Protein AF-A0A350YWS5-F1 (afdb_monomer)

Foldseek 3Di:
DKDWDDDPFKIKIKDKDWDWDPDDPPDDPPDWIKTKIKMWIKIKGWPDDDPFWTWMKIKGKIKMWIDTPPPDPHIDIWMWIWIKIWIGGHFKIKIKIWTAGAAYDHPDDDPLSNARIKIKIKIKGFPDDDPFKTWMKIKIWIQGPVPDIDIDIDIDIGGHDDDD

Radius of gyration: 19.29 Å; Cα contacts (8 Å, |Δi|>4): 410; chains: 1; bounding box: 41×32×52 Å

pLDDT: mean 95.39, std 4.26, range [68.19, 98.81]

Sequence (164 aa):
TSGKTQWNQFFVQNHLLLNHLAHSANRTPEEHVNDNLGYSVMVGYQIAEKENLNINFMAGVLGSVYRERSVTDGFIYAESLLAEASLRYKNFGLRNVLHSGEGHTFLSGDPFYRLNNYNRTDILWYFIRHRNVSGRFNLSFHLIDGKDLDQSQQISIIYKIPSD

Nearest PDB structures (foldseek):
  3aeh-assembly2_B  TM=3.765E-01  e=2.625E+00  Escherichia coli
  3slt-assembly1_A  TM=3.423E-01  e=3.192E+00  Escherichia coli O157:H7
  1bxw-assembly1_A  TM=3.254E-01  e=5.742E+00  Escherichia coli BL21(DE3)

Secondary structure (DSSP, 8-state):
-EEEEEETTEEEEEEEEEEEE---SS--TT---EEEEEEEEEEEEEEEEETTEEEEEEEEEEEEEEEETTTSSS-EEEEEEEEEEEEEETTEEEEEEEEEESPP--SSS-GGGGSSEEEEEEEEEEEEE-SSEEEEEEEEEEEETTTEEEEEEEEEEEE-PPP-

Mean predicted aligned error: 4.3 Å

Solvent-accessible surface area (backbone atoms only — not comparable to full-atom values): 8599 Å² total; per-residue (Å²): 93,72,52,76,51,75,59,92,45,40,32,43,39,36,40,43,46,77,47,76,46,70,78,60,95,86,56,55,98,86,63,57,37,37,43,34,35,35,38,34,48,31,45,32,41,49,82,38,85,48,100,52,36,34,32,37,39,33,39,35,45,34,38,22,41,28,32,38,55,94,74,44,95,55,73,49,73,26,54,24,44,33,36,39,39,40,40,35,51,71,49,38,34,42,36,38,42,38,39,46,47,46,40,34,67,65,94,72,79,70,74,63,51,48,40,41,28,32,39,38,41,33,46,33,39,47,82,35,88,50,100,44,39,40,25,36,41,36,43,36,37,38,33,40,67,87,76,47,79,48,76,49,78,48,81,47,78,47,74,53,80,83,79,132

Structure (mmCIF, N/CA/C/O backbone):
data_AF-A0A350YWS5-F1
#
_entry.id   AF-A0A350YWS5-F1
#
loop_
_atom_site.group_PDB
_atom_site.id
_atom_site.type_symbol
_atom_site.label_atom_id
_atom_site.label_alt_id
_atom_site.label_comp_id
_atom_site.label_asym_id
_atom_site.label_entity_id
_atom_site.label_seq_id
_atom_site.pdbx_PDB_ins_code
_atom_site.Cartn_x
_atom_site.Cartn_y
_atom_site.Cartn_z
_atom_site.occupancy
_atom_site.B_iso_or_equiv
_atom_site.auth_seq_id
_atom_site.auth_comp_id
_atom_site.auth_asym_id
_atom_site.auth_atom_id
_atom_site.pdbx_PDB_model_num
ATOM 1 N N . THR A 1 1 ? 10.748 -5.347 2.332 1.00 92.38 1 THR A N 1
ATOM 2 C CA . THR A 1 1 ? 11.005 -5.052 3.756 1.00 92.38 1 THR A CA 1
ATOM 3 C C . THR A 1 1 ? 10.238 -3.812 4.168 1.00 92.38 1 THR A C 1
ATOM 5 O O . THR A 1 1 ? 9.906 -3.004 3.307 1.00 92.38 1 THR A O 1
ATOM 8 N N . SER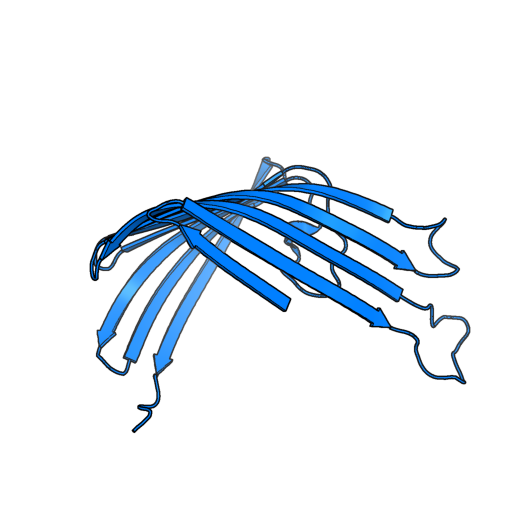 A 1 2 ? 9.929 -3.665 5.449 1.00 95.94 2 SER A N 1
ATOM 9 C CA . SER A 1 2 ? 9.198 -2.517 5.989 1.00 95.94 2 SER A CA 1
ATOM 10 C C . SER A 1 2 ? 9.732 -2.153 7.368 1.00 95.94 2 SER A C 1
ATOM 12 O O . SER A 1 2 ? 10.210 -3.026 8.094 1.00 95.94 2 SER A O 1
ATOM 14 N N . GLY A 1 3 ? 9.615 -0.884 7.739 1.00 97.75 3 GLY A N 1
ATOM 15 C CA . GLY A 1 3 ? 10.009 -0.375 9.048 1.00 97.75 3 GLY A CA 1
ATOM 16 C C . GLY A 1 3 ? 9.013 0.658 9.559 1.00 97.75 3 GLY A C 1
ATOM 17 O O . GLY A 1 3 ? 8.388 1.366 8.771 1.00 97.75 3 GLY A O 1
ATOM 18 N N . LYS A 1 4 ? 8.865 0.740 10.883 1.00 97.75 4 LYS A N 1
ATOM 19 C CA . LYS A 1 4 ? 8.122 1.802 11.567 1.00 97.75 4 LYS A CA 1
ATOM 20 C C . LYS A 1 4 ? 8.914 2.250 12.789 1.00 97.75 4 LYS A C 1
ATOM 22 O O . LYS A 1 4 ? 9.324 1.419 13.595 1.00 97.75 4 LYS A O 1
ATOM 27 N N . THR A 1 5 ? 9.084 3.556 12.939 1.00 98.00 5 THR A N 1
ATOM 28 C CA . THR A 1 5 ? 9.603 4.189 14.157 1.00 98.00 5 THR A CA 1
ATOM 29 C C . THR A 1 5 ? 8.584 5.202 14.660 1.00 98.00 5 THR A C 1
ATOM 31 O O . THR A 1 5 ? 7.904 5.844 13.860 1.00 98.00 5 THR A O 1
ATOM 34 N N . GLN A 1 6 ? 8.427 5.317 15.977 1.00 97.50 6 GLN A N 1
ATOM 35 C CA . GLN A 1 6 ? 7.390 6.137 16.597 1.00 97.50 6 GLN A CA 1
ATOM 36 C C . GLN A 1 6 ? 7.970 6.964 17.745 1.00 97.50 6 GLN A C 1
ATOM 38 O O . GLN A 1 6 ? 8.682 6.444 18.601 1.00 97.50 6 GLN A O 1
ATOM 43 N N . TRP A 1 7 ? 7.613 8.246 17.773 1.00 97.38 7 TRP A N 1
ATOM 44 C CA . TRP A 1 7 ? 7.975 9.208 18.807 1.00 97.38 7 TRP A CA 1
ATOM 45 C C 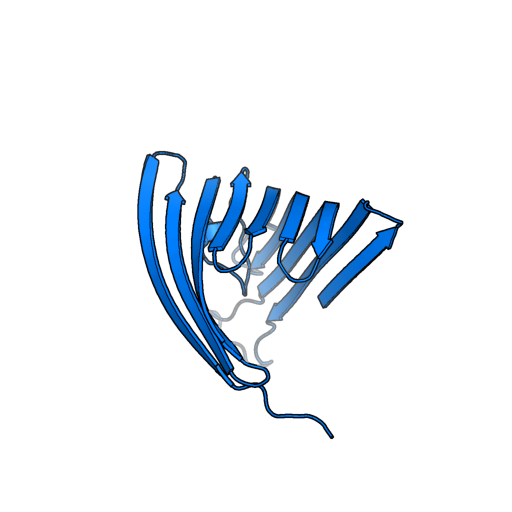. TRP A 1 7 ? 6.703 9.891 19.310 1.00 97.38 7 TRP A C 1
ATOM 47 O O . TRP A 1 7 ? 6.092 10.706 18.614 1.00 97.38 7 TRP A O 1
ATOM 57 N N . ASN A 1 8 ? 6.293 9.550 20.534 1.00 96.06 8 ASN A N 1
ATOM 58 C CA . ASN A 1 8 ? 4.997 9.945 21.085 1.00 96.06 8 ASN A CA 1
ATOM 59 C C . ASN A 1 8 ? 3.846 9.540 20.133 1.00 96.06 8 ASN A C 1
ATOM 61 O O . ASN A 1 8 ? 3.635 8.350 19.897 1.00 96.06 8 ASN A O 1
ATOM 65 N N . GLN A 1 9 ? 3.125 10.517 19.577 1.00 97.50 9 GLN A N 1
ATOM 66 C CA . GLN A 1 9 ? 2.013 10.302 18.651 1.00 97.50 9 GLN A CA 1
ATOM 67 C C . GLN A 1 9 ? 2.453 10.339 17.184 1.00 97.50 9 GLN A C 1
ATOM 69 O O . GLN A 1 9 ? 1.696 9.909 16.327 1.00 97.50 9 GLN A O 1
ATOM 74 N N . PHE A 1 10 ? 3.660 10.808 16.866 1.00 98.38 10 PHE A N 1
ATOM 75 C CA . PHE A 1 10 ? 4.156 10.830 15.491 1.00 98.38 10 PHE A CA 1
ATOM 76 C C . PHE A 1 10 ? 4.880 9.534 15.158 1.00 98.38 10 PHE A C 1
ATOM 78 O O . PHE A 1 10 ? 5.579 8.970 15.999 1.00 98.38 10 PHE A O 1
ATOM 85 N N . PHE A 1 11 ? 4.767 9.075 13.920 1.00 98.19 11 PHE A N 1
ATOM 86 C CA . PHE A 1 11 ? 5.539 7.940 13.435 1.00 98.19 11 PHE A CA 1
ATOM 87 C C . PHE A 1 11 ? 5.969 8.136 11.988 1.00 98.19 11 PHE A C 1
ATOM 89 O O . PHE A 1 11 ? 5.335 8.862 11.226 1.00 98.19 11 PHE A O 1
ATOM 96 N N . VAL A 1 12 ? 7.052 7.466 11.614 1.00 98.44 12 VAL A N 1
ATOM 97 C CA . VAL A 1 12 ? 7.498 7.333 10.227 1.00 98.44 12 VAL A CA 1
ATOM 98 C C . VAL A 1 12 ? 7.470 5.859 9.877 1.00 98.44 12 VAL A C 1
ATOM 100 O O . VAL A 1 12 ? 7.911 5.018 10.665 1.00 98.44 12 VAL A O 1
ATOM 103 N N . GLN A 1 13 ? 6.931 5.552 8.705 1.00 98.25 13 GLN A N 1
ATOM 104 C CA . GLN A 1 13 ? 6.806 4.200 8.189 1.00 98.25 13 GLN A CA 1
ATOM 105 C C . GLN A 1 13 ? 7.344 4.144 6.766 1.00 98.25 13 GLN A C 1
ATOM 107 O O . GLN A 1 13 ? 7.081 5.038 5.964 1.00 98.25 13 GLN A O 1
ATOM 112 N N . ASN A 1 14 ? 8.071 3.079 6.444 1.00 97.88 14 ASN A N 1
ATOM 113 C CA . ASN A 1 14 ? 8.567 2.850 5.098 1.00 97.88 14 ASN A CA 1
ATOM 114 C C . ASN A 1 14 ? 8.271 1.431 4.617 1.00 97.88 14 ASN A C 1
ATOM 116 O O . ASN A 1 14 ? 8.246 0.482 5.406 1.00 97.88 14 ASN A O 1
ATOM 120 N N . HIS A 1 15 ? 8.105 1.299 3.306 1.00 95.94 15 HIS A N 1
ATOM 121 C CA . HIS A 1 15 ? 8.056 0.024 2.599 1.00 95.94 15 HIS A CA 1
ATOM 122 C C . HIS A 1 15 ? 9.094 0.057 1.489 1.00 95.94 15 HIS A C 1
ATOM 124 O O . HIS A 1 15 ? 9.321 1.092 0.874 1.00 95.94 15 HIS A O 1
ATOM 130 N N . LEU A 1 16 ? 9.740 -1.075 1.252 1.00 95.94 16 LEU A N 1
ATOM 131 C CA . LEU A 1 16 ? 10.695 -1.251 0.172 1.00 95.94 16 LEU A CA 1
ATOM 132 C C . LEU A 1 16 ? 10.485 -2.633 -0.437 1.00 95.94 16 LEU A C 1
ATOM 134 O O . LEU A 1 16 ? 10.572 -3.651 0.259 1.00 95.94 16 LEU A O 1
ATOM 138 N N . LEU A 1 17 ? 10.233 -2.668 -1.732 1.00 93.62 17 LEU A N 1
ATOM 139 C CA . LEU A 1 17 ? 10.174 -3.856 -2.560 1.00 93.62 17 LEU A CA 1
ATOM 140 C C . LEU A 1 17 ? 11.329 -3.782 -3.550 1.00 93.62 17 LEU A C 1
ATOM 142 O O . LEU A 1 17 ? 11.488 -2.782 -4.233 1.00 93.62 17 LEU A O 1
ATOM 146 N N . LEU A 1 18 ? 12.135 -4.833 -3.624 1.00 94.88 18 LEU A N 1
ATOM 147 C CA . LEU A 1 18 ? 13.182 -4.954 -4.627 1.00 94.88 18 LEU A CA 1
ATOM 148 C C . LEU A 1 18 ? 13.112 -6.361 -5.199 1.00 94.88 18 LEU A C 1
ATOM 150 O O . LEU A 1 18 ? 13.169 -7.335 -4.449 1.00 94.88 18 LEU A O 1
ATOM 154 N N . ASN A 1 19 ? 12.997 -6.454 -6.515 1.00 94.12 19 ASN A N 1
ATOM 155 C CA . ASN A 1 19 ? 13.050 -7.708 -7.236 1.00 94.12 19 ASN A CA 1
ATOM 156 C C . ASN A 1 19 ? 13.961 -7.589 -8.457 1.00 94.12 19 ASN A C 1
ATOM 158 O O . ASN A 1 19 ? 13.902 -6.615 -9.206 1.00 94.12 19 ASN A O 1
ATOM 162 N N . HIS A 1 20 ? 14.750 -8.635 -8.679 1.00 94.75 20 HIS A N 1
ATOM 163 C CA . HIS A 1 20 ? 15.552 -8.815 -9.876 1.00 94.75 20 HIS A CA 1
ATOM 164 C C . HIS A 1 20 ? 15.295 -10.216 -10.433 1.00 94.75 20 HIS A C 1
ATOM 166 O O . HIS A 1 20 ? 15.706 -11.210 -9.834 1.00 94.75 20 HIS A O 1
ATOM 172 N N . LEU A 1 21 ? 14.590 -10.300 -11.560 1.00 93.81 21 LEU A N 1
ATOM 173 C CA . LEU A 1 21 ? 14.322 -11.559 -12.252 1.00 93.81 21 LEU A CA 1
ATOM 174 C C . LEU A 1 21 ? 15.289 -11.687 -13.432 1.00 93.81 21 LEU A C 1
ATOM 176 O O . LEU A 1 21 ? 15.115 -11.029 -14.454 1.00 93.81 21 LEU A O 1
ATOM 180 N N . ALA A 1 22 ? 16.323 -12.516 -13.266 1.00 91.81 22 ALA A N 1
ATOM 181 C CA . ALA A 1 22 ? 17.412 -12.675 -14.236 1.00 91.81 22 ALA A CA 1
ATOM 182 C C . ALA A 1 22 ? 17.225 -13.829 -15.238 1.00 91.81 22 ALA A C 1
ATOM 184 O O . ALA A 1 22 ? 17.994 -13.916 -16.192 1.00 91.81 22 ALA A O 1
ATOM 185 N N . HIS A 1 23 ? 16.228 -14.696 -15.025 1.00 91.31 23 HIS A N 1
ATOM 186 C CA . HIS A 1 23 ? 16.066 -15.978 -15.727 1.00 91.31 23 HIS A CA 1
ATOM 187 C C . HIS A 1 23 ? 17.295 -16.903 -15.599 1.00 91.31 23 HIS A C 1
ATOM 189 O O . HIS A 1 23 ? 18.211 -16.655 -14.810 1.00 91.31 23 HIS A O 1
ATOM 195 N N . SER A 1 24 ? 17.270 -18.042 -16.298 1.00 89.00 24 SER A N 1
ATOM 196 C CA . SER A 1 24 ? 18.396 -18.982 -16.333 1.00 89.00 24 SER A CA 1
ATOM 197 C C . SER A 1 24 ? 19.495 -18.512 -17.298 1.00 89.00 24 SER A C 1
ATOM 199 O O . SER A 1 24 ? 19.270 -17.648 -18.143 1.00 89.00 24 SER A O 1
ATOM 201 N N . ALA A 1 25 ? 20.688 -19.112 -17.214 1.00 84.81 25 ALA A N 1
ATOM 202 C CA . ALA A 1 25 ? 21.774 -18.818 -18.154 1.00 84.81 25 ALA A CA 1
ATOM 203 C C . ALA A 1 25 ? 21.408 -19.163 -19.613 1.00 84.81 25 ALA A C 1
ATOM 205 O O . ALA A 1 25 ? 21.807 -18.450 -20.532 1.00 84.81 25 ALA A O 1
ATOM 206 N N . ASN A 1 26 ? 20.609 -20.217 -19.820 1.00 87.62 26 ASN A N 1
ATOM 207 C CA . ASN A 1 26 ? 20.112 -20.646 -21.129 1.00 87.62 26 ASN A CA 1
ATOM 208 C C . ASN A 1 26 ? 18.772 -19.962 -21.443 1.00 87.62 26 ASN A C 1
ATOM 210 O O . ASN A 1 26 ? 17.758 -20.633 -21.623 1.00 87.62 26 ASN A O 1
ATOM 214 N N . ARG A 1 27 ? 18.758 -18.627 -21.442 1.00 83.06 27 ARG A N 1
ATOM 215 C CA . ARG A 1 27 ? 17.550 -17.834 -21.707 1.00 83.06 27 ARG A CA 1
ATOM 216 C C . ARG A 1 27 ? 17.104 -17.926 -23.164 1.00 83.06 27 ARG A C 1
ATOM 218 O O . ARG A 1 27 ? 17.931 -17.899 -24.081 1.00 83.06 27 ARG A O 1
ATOM 225 N N . THR A 1 28 ? 15.797 -17.993 -23.361 1.00 87.81 28 THR A N 1
ATOM 226 C CA . THR A 1 28 ? 15.178 -17.803 -24.678 1.00 87.81 28 THR A CA 1
ATOM 227 C C . THR A 1 28 ? 15.230 -16.322 -25.086 1.00 87.81 28 THR A C 1
ATOM 229 O O . THR A 1 28 ? 15.385 -15.457 -24.218 1.00 87.81 28 THR A O 1
ATOM 232 N N . PRO A 1 29 ? 15.153 -15.989 -26.387 1.00 85.69 29 PRO A N 1
ATOM 233 C CA . PRO A 1 29 ? 15.127 -14.596 -26.846 1.00 85.69 29 PRO A CA 1
ATOM 234 C C . PRO A 1 29 ? 14.005 -13.743 -26.233 1.00 85.69 29 PRO A C 1
ATOM 236 O O . PRO A 1 29 ? 14.159 -12.527 -26.149 1.00 85.69 29 PRO A O 1
ATOM 239 N N . GLU A 1 30 ? 12.914 -14.372 -25.793 1.00 88.56 30 GLU A N 1
ATOM 240 C CA . GLU A 1 30 ? 11.745 -13.744 -25.169 1.00 88.56 30 GLU A CA 1
ATOM 241 C C . GLU A 1 30 ? 11.902 -13.535 -23.648 1.00 88.56 30 GLU A C 1
ATOM 243 O O . GLU A 1 30 ? 11.072 -12.882 -23.015 1.00 88.56 30 GLU A O 1
ATOM 248 N N . GLU A 1 31 ? 12.951 -14.088 -23.032 1.00 92.50 31 GLU A N 1
ATOM 249 C CA . GLU A 1 31 ? 13.214 -13.952 -21.598 1.00 92.50 31 GLU A CA 1
ATOM 250 C C . GLU A 1 31 ? 14.100 -12.740 -21.302 1.00 92.50 31 GLU A C 1
ATOM 252 O O . GLU A 1 31 ? 15.339 -12.778 -21.357 1.00 92.50 31 GLU A O 1
ATOM 257 N N . HIS A 1 32 ? 13.439 -11.650 -20.928 1.00 93.06 32 HIS A N 1
ATOM 258 C CA . HIS A 1 32 ? 14.084 -10.398 -20.569 1.00 93.06 32 HIS A CA 1
ATOM 259 C C . HIS A 1 32 ? 14.318 -10.277 -19.063 1.00 93.06 32 HIS A C 1
ATOM 261 O O . HIS A 1 32 ? 13.517 -10.682 -18.220 1.00 93.06 32 HIS A O 1
ATOM 267 N N . VAL A 1 33 ? 15.444 -9.662 -18.704 1.00 94.75 33 VAL A N 1
ATOM 268 C CA . VAL A 1 33 ? 15.761 -9.385 -17.301 1.00 94.75 33 VAL A CA 1
ATOM 269 C C . VAL A 1 33 ? 14.869 -8.255 -16.800 1.00 94.75 33 VAL A C 1
ATOM 271 O O . VAL A 1 33 ? 14.869 -7.169 -17.382 1.00 94.75 33 VAL A O 1
ATOM 274 N N . ASN A 1 34 ? 14.174 -8.492 -15.689 1.00 95.06 34 ASN A N 1
ATOM 275 C CA . ASN A 1 34 ? 13.273 -7.524 -15.072 1.00 95.06 34 ASN A CA 1
ATOM 276 C C . ASN A 1 34 ? 13.873 -6.981 -13.767 1.00 95.06 34 ASN A C 1
ATOM 278 O O . ASN A 1 34 ? 14.105 -7.729 -12.812 1.00 95.06 34 ASN A O 1
ATOM 282 N N . ASP A 1 35 ? 14.100 -5.670 -13.723 1.00 96.31 35 ASP A N 1
ATOM 283 C CA . ASP A 1 35 ? 14.516 -4.929 -12.533 1.00 96.31 35 ASP A CA 1
ATOM 284 C C . ASP A 1 35 ? 13.302 -4.152 -11.988 1.00 96.31 35 ASP A C 1
ATOM 286 O O . ASP A 1 35 ? 12.702 -3.357 -12.712 1.00 96.31 35 ASP A O 1
ATOM 290 N N . ASN A 1 36 ? 12.921 -4.372 -10.727 1.00 95.94 36 ASN A N 1
ATOM 291 C CA . ASN A 1 36 ? 11.767 -3.715 -10.109 1.00 95.94 36 ASN A CA 1
ATOM 292 C C . ASN A 1 36 ? 12.106 -3.234 -8.695 1.00 95.94 36 ASN A C 1
ATOM 294 O O . ASN A 1 36 ? 12.473 -4.029 -7.828 1.00 95.94 36 ASN A O 1
ATOM 298 N N . LEU A 1 37 ? 11.966 -1.936 -8.463 1.00 96.44 37 LEU A N 1
ATOM 299 C CA . LEU A 1 37 ? 12.067 -1.297 -7.159 1.00 96.44 37 LEU A CA 1
ATOM 300 C C . LEU A 1 37 ? 10.752 -0.568 -6.887 1.00 96.44 37 LEU A C 1
ATOM 302 O O . LEU A 1 37 ? 10.300 0.220 -7.709 1.00 96.44 37 LEU A O 1
ATOM 306 N N . GLY A 1 38 ? 10.169 -0.792 -5.718 1.00 96.44 38 GLY A N 1
ATOM 307 C CA . GLY A 1 38 ? 9.062 -0.008 -5.189 1.00 96.44 38 GLY A CA 1
ATOM 308 C C . GLY A 1 38 ? 9.396 0.488 -3.794 1.00 96.44 38 GLY A C 1
ATOM 309 O O . GLY A 1 38 ? 10.017 -0.234 -3.013 1.00 96.44 38 GLY A O 1
ATOM 310 N N . TYR A 1 39 ? 9.000 1.706 -3.457 1.00 96.88 39 TYR A N 1
ATOM 311 C CA . TYR A 1 39 ? 9.191 2.242 -2.116 1.00 96.88 39 TYR A CA 1
ATOM 312 C C . TYR A 1 39 ? 8.024 3.112 -1.687 1.00 96.88 39 TYR A C 1
ATOM 314 O O . TYR A 1 39 ? 7.404 3.780 -2.503 1.00 96.88 39 TYR A O 1
ATOM 322 N N . SER A 1 40 ? 7.767 3.152 -0.385 1.00 97.50 40 SER A N 1
ATOM 323 C CA . SER A 1 40 ? 6.978 4.217 0.218 1.00 97.50 40 SER A CA 1
ATOM 324 C C . SER A 1 40 ? 7.668 4.755 1.457 1.00 97.50 40 SER A C 1
ATOM 326 O O . SER A 1 40 ? 8.316 4.006 2.195 1.00 97.50 40 SER A O 1
ATOM 328 N N . VAL A 1 41 ? 7.527 6.057 1.684 1.00 98.50 41 VAL A N 1
ATOM 329 C CA . VAL A 1 41 ? 7.949 6.728 2.916 1.00 98.50 41 VAL A CA 1
ATOM 330 C C . VAL A 1 41 ? 6.803 7.623 3.350 1.00 98.50 41 VAL A C 1
ATOM 332 O O . VAL A 1 41 ? 6.426 8.544 2.630 1.00 98.50 41 VAL A O 1
ATOM 335 N N . MET A 1 42 ? 6.243 7.334 4.519 1.00 98.69 42 MET A N 1
ATOM 336 C CA . MET A 1 42 ? 5.063 8.007 5.048 1.00 98.69 42 MET A CA 1
ATOM 337 C C . MET A 1 42 ? 5.321 8.534 6.451 1.00 98.69 42 MET A C 1
ATOM 339 O O . MET A 1 42 ? 5.943 7.866 7.281 1.00 98.69 42 MET A O 1
ATOM 343 N N . VAL A 1 43 ? 4.789 9.719 6.724 1.00 98.69 43 VAL A N 1
ATOM 344 C CA . VAL A 1 43 ? 4.706 10.297 8.065 1.00 98.69 43 VAL A CA 1
ATOM 345 C C . VAL A 1 43 ? 3.272 10.148 8.543 1.00 98.69 43 VAL A C 1
ATOM 347 O O . VAL A 1 43 ? 2.332 10.393 7.789 1.00 98.69 43 VAL A O 1
ATOM 350 N N . GLY A 1 44 ? 3.094 9.748 9.795 1.00 98.50 44 GLY A N 1
ATOM 351 C CA . GLY A 1 44 ? 1.784 9.544 10.382 1.00 98.50 44 GLY A CA 1
ATOM 352 C C . GLY A 1 44 ? 1.652 10.056 11.801 1.00 98.50 44 GLY A C 1
ATOM 353 O O . GLY A 1 44 ? 2.628 10.402 12.472 1.00 98.50 44 GLY A O 1
ATOM 354 N N . TYR A 1 45 ? 0.402 10.095 12.246 1.00 98.50 45 TYR A N 1
ATOM 355 C CA . TYR A 1 45 ? 0.008 10.540 13.569 1.00 98.50 45 TYR A CA 1
ATOM 356 C C . TYR A 1 45 ? -1.032 9.592 14.172 1.00 98.50 45 TYR A C 1
ATOM 358 O O . TYR A 1 45 ? -2.059 9.276 13.566 1.00 98.50 45 TYR A O 1
ATOM 366 N N . GLN A 1 46 ? -0.753 9.124 15.383 1.00 98.00 46 GLN A N 1
ATOM 367 C CA . GLN A 1 46 ? -1.570 8.221 16.179 1.00 98.00 46 GLN A CA 1
ATOM 368 C C . GLN A 1 46 ? -2.360 9.041 17.206 1.00 98.00 46 GLN A C 1
ATOM 370 O O . GLN A 1 46 ? -1.868 9.331 18.293 1.00 98.00 46 GLN A O 1
ATOM 375 N N . ILE A 1 47 ? -3.606 9.387 16.874 1.00 97.94 47 ILE A N 1
ATOM 376 C CA . ILE A 1 47 ? -4.488 10.169 17.758 1.00 97.94 47 ILE A CA 1
ATOM 377 C C . ILE A 1 47 ? -4.904 9.336 18.979 1.00 97.94 47 ILE A C 1
ATOM 379 O O . ILE A 1 47 ? -4.943 9.824 20.107 1.00 97.94 47 ILE A O 1
ATOM 383 N N . ALA A 1 48 ? -5.258 8.067 18.762 1.00 96.56 48 ALA A N 1
ATOM 384 C CA . ALA A 1 48 ? -5.693 7.180 19.836 1.00 96.56 48 ALA A CA 1
ATOM 385 C C . ALA A 1 48 ? -5.334 5.730 19.532 1.00 96.56 48 ALA A C 1
ATOM 387 O O . ALA A 1 48 ? -5.574 5.257 18.426 1.00 96.56 48 ALA A O 1
ATOM 388 N N . GLU A 1 49 ? -4.820 5.009 20.525 1.00 94.62 49 GLU A N 1
ATOM 389 C CA . GLU A 1 49 ? -4.574 3.568 20.458 1.00 94.62 49 GLU A CA 1
ATOM 390 C C . GLU A 1 49 ? -5.023 2.914 21.768 1.00 94.62 49 GLU A C 1
ATOM 392 O O . GLU A 1 49 ? -4.254 2.680 22.695 1.00 94.62 49 GLU A O 1
ATOM 397 N N . LYS A 1 50 ? -6.331 2.689 21.870 1.00 94.81 50 LYS A N 1
ATOM 398 C CA . LYS A 1 50 ? -7.001 2.051 23.006 1.00 94.81 50 LYS A CA 1
ATOM 399 C C . LYS A 1 50 ? -7.750 0.812 22.519 1.00 94.81 50 LYS A C 1
ATOM 401 O O . LYS A 1 50 ? -8.056 0.677 21.333 1.00 94.81 50 LYS A O 1
ATOM 406 N N . GLU A 1 51 ? -8.121 -0.069 23.446 1.00 87.50 51 GLU A N 1
ATOM 407 C CA . GLU A 1 51 ? -8.812 -1.330 23.138 1.00 87.50 51 GLU A CA 1
ATOM 408 C C . GLU A 1 51 ? -10.032 -1.139 22.213 1.00 87.50 51 GLU A C 1
ATOM 410 O O . GLU A 1 51 ? -10.185 -1.841 21.212 1.00 87.50 51 GLU A O 1
ATOM 415 N N . ASN A 1 52 ? -10.866 -0.134 22.501 1.00 93.00 52 ASN A N 1
ATOM 416 C CA . ASN A 1 52 ? -12.102 0.148 21.764 1.00 93.00 52 ASN A CA 1
ATOM 417 C C . ASN A 1 52 ? -12.038 1.394 20.873 1.00 93.00 52 ASN A C 1
ATOM 419 O O . ASN A 1 52 ? -13.055 1.755 20.283 1.00 93.00 52 ASN A O 1
ATOM 423 N N . LEU A 1 53 ? -10.883 2.052 20.771 1.00 96.88 53 LEU A N 1
ATOM 424 C CA . LEU A 1 53 ? -10.706 3.229 19.924 1.00 96.88 53 LEU A CA 1
ATOM 425 C C . LEU A 1 53 ? -9.301 3.232 19.331 1.00 96.88 53 LEU A C 1
ATOM 427 O O . LEU A 1 53 ? -8.331 3.383 20.067 1.00 96.88 53 LEU A O 1
ATOM 431 N N . ASN A 1 54 ? -9.191 3.104 18.014 1.00 97.44 54 ASN A N 1
ATOM 432 C CA . ASN A 1 54 ? -7.932 3.308 17.307 1.00 97.44 54 ASN A CA 1
ATOM 433 C C . ASN A 1 54 ? -8.151 4.331 16.195 1.00 97.44 54 ASN A C 1
ATOM 435 O O . ASN A 1 54 ? -9.043 4.144 15.374 1.00 97.44 54 ASN A O 1
ATOM 439 N N . ILE A 1 55 ? -7.375 5.409 16.193 1.00 98.31 55 ILE A N 1
ATOM 440 C CA . ILE A 1 55 ? -7.431 6.437 15.157 1.00 98.31 55 ILE A CA 1
ATOM 441 C C . ILE A 1 55 ? -6.006 6.801 14.770 1.00 98.31 55 ILE A C 1
ATOM 443 O O . ILE A 1 55 ? -5.227 7.228 15.627 1.00 98.31 55 ILE A O 1
ATOM 447 N N . ASN A 1 56 ? -5.688 6.653 13.493 1.00 98.38 56 ASN A N 1
ATOM 448 C CA . ASN A 1 56 ? -4.437 7.114 12.918 1.00 98.38 56 ASN A CA 1
ATOM 449 C C . ASN A 1 56 ? -4.634 7.567 11.471 1.00 98.38 56 ASN A C 1
ATOM 451 O O . ASN A 1 56 ? -5.581 7.154 10.798 1.00 98.38 56 ASN A O 1
ATOM 455 N N . PHE A 1 57 ? -3.724 8.415 11.018 1.00 98.44 57 PHE A N 1
ATOM 456 C CA . PHE A 1 57 ? -3.591 8.801 9.622 1.00 98.44 57 PHE A CA 1
ATOM 457 C C . PHE A 1 57 ? -2.112 8.897 9.267 1.00 98.44 57 PHE A C 1
ATOM 459 O O . PHE A 1 57 ? -1.277 9.158 10.137 1.00 98.44 57 PHE A O 1
ATOM 466 N N . MET A 1 58 ? -1.789 8.689 8.000 1.00 98.56 58 MET A N 1
ATOM 467 C CA . MET A 1 58 ? -0.447 8.851 7.461 1.00 98.56 58 MET A CA 1
ATOM 468 C C . MET A 1 58 ? -0.503 9.268 6.001 1.00 98.56 58 MET A C 1
ATOM 470 O O . MET A 1 58 ? -1.459 8.954 5.299 1.00 98.56 58 MET A O 1
ATOM 474 N N . ALA A 1 59 ? 0.513 9.994 5.558 1.00 98.81 59 ALA A N 1
ATOM 475 C CA . ALA A 1 59 ? 0.673 10.377 4.168 1.00 98.81 59 ALA A CA 1
ATOM 476 C C . ALA A 1 59 ? 2.154 10.493 3.811 1.00 98.81 59 ALA A C 1
ATOM 478 O O . ALA A 1 59 ? 3.007 10.726 4.675 1.00 98.81 59 ALA A O 1
ATOM 479 N N . GLY A 1 60 ? 2.463 10.337 2.534 1.00 98.69 60 GLY A N 1
ATOM 480 C CA . GLY A 1 60 ? 3.808 10.497 2.016 1.00 98.69 60 GLY A CA 1
ATOM 481 C C . GLY A 1 60 ? 3.902 10.117 0.551 1.00 98.69 60 GLY A C 1
ATOM 482 O O . GLY A 1 60 ? 2.936 10.255 -0.197 1.00 98.69 60 GLY A O 1
ATOM 483 N N . VAL A 1 61 ? 5.080 9.657 0.152 1.00 98.50 61 VAL A N 1
ATOM 484 C CA . VAL A 1 61 ? 5.389 9.350 -1.247 1.00 98.50 61 VAL A CA 1
ATOM 485 C C . VAL A 1 61 ? 5.378 7.845 -1.455 1.00 98.50 61 VAL A C 1
ATOM 487 O O . VAL A 1 61 ? 5.913 7.097 -0.629 1.00 98.50 61 VAL A O 1
ATOM 490 N N . LEU A 1 62 ? 4.793 7.420 -2.569 1.00 98.19 62 LEU A N 1
ATOM 491 C CA . LEU A 1 62 ? 4.951 6.096 -3.157 1.00 98.19 62 LEU A CA 1
ATOM 492 C C . LEU A 1 62 ? 5.705 6.262 -4.477 1.00 98.19 62 LEU A C 1
ATOM 494 O O . LEU A 1 62 ? 5.356 7.109 -5.295 1.00 98.19 62 LEU A O 1
ATOM 498 N N . GLY A 1 63 ? 6.751 5.470 -4.672 1.00 97.69 63 GLY A N 1
ATOM 499 C CA . GLY A 1 63 ? 7.590 5.530 -5.859 1.00 97.69 63 GLY A CA 1
ATOM 500 C C . GLY A 1 63 ? 7.908 4.151 -6.415 1.00 97.69 63 GLY A C 1
ATOM 501 O O . GLY A 1 63 ? 7.932 3.152 -5.686 1.00 97.69 63 GLY A O 1
ATOM 502 N N . SER A 1 64 ? 8.169 4.094 -7.718 1.00 97.44 64 SER A N 1
ATOM 503 C CA . SER A 1 64 ? 8.625 2.882 -8.396 1.00 97.44 64 SER A CA 1
ATOM 504 C C . SER A 1 64 ? 9.671 3.174 -9.459 1.00 97.44 64 SER A C 1
ATOM 506 O O . SER A 1 64 ? 9.574 4.170 -10.171 1.00 97.44 64 SER A O 1
ATOM 508 N N . VAL A 1 65 ? 10.620 2.254 -9.606 1.00 97.69 65 VAL A N 1
ATOM 509 C CA . VAL A 1 65 ? 11.608 2.228 -10.683 1.00 97.69 65 VAL A CA 1
ATOM 510 C C . VAL A 1 65 ? 11.561 0.849 -11.325 1.00 97.69 65 VAL A C 1
ATOM 512 O O . VAL A 1 65 ? 11.839 -0.159 -10.672 1.00 97.69 65 VAL A O 1
ATOM 515 N N . TYR A 1 66 ? 11.202 0.802 -12.600 1.00 97.12 66 TYR A N 1
ATOM 516 C CA . TYR A 1 66 ? 11.034 -0.437 -13.349 1.00 97.12 66 TYR A CA 1
ATOM 517 C C . TYR A 1 66 ? 11.853 -0.416 -14.635 1.00 97.12 66 TYR A C 1
ATOM 519 O O . TYR A 1 66 ? 11.991 0.620 -15.280 1.00 97.12 66 TYR A O 1
ATOM 527 N N . ARG A 1 67 ? 12.404 -1.564 -15.017 1.00 97.06 67 ARG A N 1
ATOM 528 C CA . ARG A 1 67 ? 13.038 -1.758 -16.319 1.00 97.06 67 ARG A CA 1
ATOM 529 C C . ARG A 1 67 ? 12.912 -3.206 -16.751 1.00 97.06 67 ARG A C 1
ATOM 531 O O . ARG A 1 67 ? 13.264 -4.109 -15.990 1.00 97.06 67 ARG A O 1
ATOM 538 N N . GLU A 1 68 ? 12.549 -3.399 -18.009 1.00 95.94 68 GLU A N 1
ATOM 539 C CA . GLU A 1 68 ? 12.689 -4.672 -18.703 1.00 95.94 68 GLU A CA 1
ATOM 540 C C . GLU A 1 68 ? 13.803 -4.535 -19.738 1.00 95.94 68 GLU A C 1
ATOM 542 O O . GLU A 1 68 ? 13.702 -3.792 -20.717 1.00 95.94 68 GLU A O 1
ATOM 547 N N . ARG A 1 69 ? 14.938 -5.189 -19.484 1.00 94.19 69 ARG A N 1
ATOM 548 C CA . ARG A 1 69 ? 16.143 -4.981 -20.295 1.00 94.19 69 ARG A CA 1
ATOM 549 C C . ARG A 1 69 ? 15.909 -5.465 -21.722 1.00 94.19 69 ARG A C 1
ATOM 551 O O . ARG A 1 69 ? 15.449 -6.582 -21.919 1.00 94.19 69 ARG A O 1
ATOM 558 N N . SER A 1 70 ? 16.311 -4.638 -22.687 1.00 92.75 70 SER A N 1
ATOM 559 C CA . SER A 1 70 ? 16.106 -4.852 -24.129 1.00 92.75 70 SER A CA 1
ATOM 560 C C . SER A 1 70 ? 14.670 -4.649 -24.627 1.00 92.75 70 SER A C 1
ATOM 562 O O . SER A 1 70 ? 14.460 -4.752 -25.831 1.00 92.75 70 SER A O 1
ATOM 564 N N . VAL A 1 71 ? 13.724 -4.310 -23.743 1.00 94.94 71 VAL A N 1
ATOM 565 C CA . VAL A 1 71 ? 12.338 -3.962 -24.102 1.00 94.94 71 VAL A CA 1
ATOM 566 C C . VAL A 1 71 ? 12.062 -2.491 -23.806 1.00 94.94 71 VAL A C 1
ATOM 568 O O . VAL A 1 71 ? 11.586 -1.767 -24.677 1.00 94.94 71 VAL A O 1
ATOM 571 N N . THR A 1 72 ? 12.391 -2.020 -22.601 1.00 95.75 72 THR A N 1
ATOM 572 C CA . THR A 1 72 ? 12.207 -0.615 -22.225 1.00 95.75 72 THR A CA 1
ATOM 573 C C . THR A 1 72 ? 13.402 0.241 -22.642 1.00 95.75 72 THR A C 1
ATOM 575 O O . THR A 1 72 ? 14.558 -0.187 -22.558 1.00 95.75 72 THR A O 1
ATOM 578 N N . ASP A 1 73 ? 13.133 1.490 -23.032 1.00 95.56 73 ASP A N 1
ATOM 579 C CA . ASP A 1 73 ? 14.160 2.507 -23.290 1.00 95.56 73 ASP A CA 1
ATOM 580 C C . ASP A 1 73 ? 14.659 3.110 -21.966 1.00 95.56 73 ASP A C 1
ATOM 582 O O . ASP A 1 73 ? 14.305 4.215 -21.559 1.00 95.56 73 ASP A O 1
ATOM 586 N N . GLY A 1 74 ? 15.420 2.309 -21.218 1.00 95.19 74 GLY A N 1
ATOM 587 C CA . GLY A 1 74 ? 15.909 2.675 -19.892 1.00 95.19 74 GLY A CA 1
ATOM 588 C C . GLY A 1 74 ? 14.920 2.371 -18.764 1.00 95.19 74 GLY A C 1
ATOM 589 O O . GLY A 1 74 ? 14.134 1.425 -18.840 1.00 95.19 74 GLY A O 1
ATOM 590 N N . PHE A 1 75 ? 15.049 3.115 -17.664 1.00 97.12 75 PHE A N 1
ATOM 591 C CA . PHE A 1 75 ? 14.199 2.970 -16.483 1.00 97.12 75 PHE A CA 1
ATOM 592 C C . PHE A 1 75 ? 12.927 3.810 -16.616 1.00 97.12 75 PHE A C 1
ATOM 594 O O . PHE A 1 75 ? 12.982 4.979 -16.988 1.00 97.12 75 PHE A O 1
ATOM 601 N N . ILE A 1 76 ? 11.800 3.214 -16.242 1.00 97.38 76 ILE A N 1
ATOM 602 C CA . ILE A 1 76 ? 10.507 3.867 -16.076 1.00 97.38 76 ILE A CA 1
ATOM 603 C C . ILE A 1 76 ? 10.366 4.225 -14.598 1.00 97.38 76 ILE A C 1
ATOM 605 O O . ILE A 1 76 ? 10.432 3.350 -13.728 1.00 97.38 76 ILE A O 1
ATOM 609 N N . TYR A 1 77 ? 10.186 5.511 -14.329 1.00 97.75 77 TYR A N 1
ATOM 610 C CA . TYR A 1 77 ? 9.989 6.062 -12.994 1.00 97.75 77 TYR A CA 1
ATOM 611 C C . TYR A 1 77 ? 8.521 6.442 -12.831 1.00 97.75 77 TYR A C 1
ATOM 613 O O . TYR A 1 77 ? 7.902 6.890 -13.793 1.00 97.75 77 TYR A O 1
ATOM 621 N N . ALA A 1 78 ? 7.979 6.249 -11.633 1.00 97.94 78 ALA A N 1
ATOM 622 C CA . ALA A 1 78 ? 6.671 6.779 -11.274 1.00 97.94 78 ALA A CA 1
ATOM 623 C C . ALA A 1 78 ? 6.672 7.222 -9.812 1.00 97.94 78 ALA A C 1
ATOM 625 O O . ALA A 1 78 ? 7.147 6.468 -8.953 1.00 97.94 78 ALA A O 1
ATOM 626 N N . GLU A 1 79 ? 6.114 8.395 -9.531 1.00 98.31 79 GLU A N 1
ATOM 627 C CA . GLU A 1 79 ? 5.913 8.921 -8.179 1.00 98.31 79 GLU A CA 1
ATOM 628 C C . GLU A 1 79 ? 4.469 9.385 -7.954 1.00 98.31 79 GLU A C 1
ATOM 630 O O . GLU A 1 79 ? 3.783 9.897 -8.841 1.00 98.31 79 GLU A O 1
ATOM 635 N N . SER A 1 80 ? 3.987 9.200 -6.729 1.00 98.44 80 SER A N 1
ATOM 636 C CA . SER A 1 80 ? 2.629 9.574 -6.349 1.00 98.44 80 SER A CA 1
ATOM 637 C C . SER A 1 80 ? 2.503 9.894 -4.863 1.00 98.44 80 SER A C 1
ATOM 639 O O . SER A 1 80 ? 3.336 9.515 -4.030 1.00 98.44 80 SER A O 1
ATOM 641 N N . LEU A 1 81 ? 1.416 10.585 -4.525 1.00 98.62 81 LEU A N 1
ATOM 642 C CA . LEU A 1 81 ? 0.942 10.702 -3.156 1.00 98.62 81 LEU A CA 1
ATOM 643 C C . LEU A 1 81 ? 0.331 9.368 -2.720 1.00 98.62 81 LEU A C 1
ATOM 645 O O . LEU A 1 81 ? -0.543 8.829 -3.400 1.00 98.62 81 LEU A O 1
ATOM 649 N N . LEU A 1 82 ? 0.718 8.906 -1.535 1.00 98.44 82 LEU A N 1
ATOM 650 C CA . LEU A 1 82 ? 0.039 7.837 -0.813 1.00 98.44 82 LEU A CA 1
ATOM 651 C C . LEU A 1 82 ? -0.437 8.373 0.533 1.00 98.44 82 LEU A C 1
ATOM 653 O O . LEU A 1 82 ? 0.357 8.905 1.308 1.00 98.44 82 LEU A O 1
ATOM 657 N N . ALA A 1 83 ? -1.725 8.225 0.819 1.00 98.69 83 ALA A N 1
ATOM 658 C CA . ALA A 1 83 ? -2.319 8.584 2.095 1.00 98.69 83 ALA A CA 1
ATOM 659 C C . ALA A 1 83 ? -3.211 7.457 2.610 1.00 98.69 83 ALA A C 1
ATOM 661 O O . ALA A 1 83 ? -3.928 6.806 1.856 1.00 98.69 83 ALA A O 1
ATOM 662 N N . GLU A 1 84 ? -3.181 7.244 3.917 1.00 98.56 84 GLU A N 1
ATOM 663 C CA . GLU A 1 84 ? -3.974 6.234 4.597 1.00 98.56 84 GLU A CA 1
ATOM 664 C C . GLU A 1 84 ? -4.613 6.829 5.850 1.00 98.56 84 GLU A C 1
ATOM 666 O O . GLU A 1 84 ? -3.980 7.561 6.614 1.00 98.56 84 GLU A O 1
ATOM 671 N N . ALA A 1 85 ? -5.869 6.476 6.095 1.00 98.62 85 ALA A N 1
ATOM 672 C CA . ALA A 1 85 ? -6.570 6.804 7.327 1.00 98.62 85 ALA A CA 1
ATOM 673 C C . ALA A 1 85 ? -7.242 5.553 7.887 1.00 98.62 85 ALA A C 1
ATOM 675 O O . ALA A 1 85 ? -7.848 4.771 7.156 1.00 98.62 85 ALA A O 1
ATOM 676 N N . SER A 1 86 ? -7.163 5.362 9.201 1.00 98.25 86 SER A N 1
ATOM 677 C CA . SER A 1 86 ? -7.793 4.239 9.889 1.00 98.25 86 SER A CA 1
ATOM 678 C C . SER A 1 86 ? -8.474 4.722 11.160 1.00 98.25 86 SER A C 1
ATOM 680 O O . SER A 1 86 ? -7.825 5.202 12.088 1.00 98.25 86 SER A O 1
ATOM 682 N N . LEU A 1 87 ? -9.784 4.511 11.226 1.00 98.38 87 LEU A N 1
ATOM 683 C CA . LEU A 1 87 ? -10.635 4.759 12.381 1.00 98.38 87 LEU A CA 1
ATOM 684 C C . LEU A 1 87 ? -11.289 3.442 12.795 1.00 98.38 87 LEU A C 1
ATOM 686 O O . LEU A 1 87 ? -11.913 2.759 11.993 1.00 98.38 87 LEU A O 1
ATOM 690 N N . ARG A 1 88 ? -11.195 3.082 14.068 1.00 97.69 88 ARG A N 1
ATOM 691 C CA . ARG A 1 88 ? -11.918 1.960 14.663 1.00 97.69 88 ARG A CA 1
ATOM 692 C C . ARG A 1 88 ? -12.554 2.415 15.958 1.00 97.69 88 ARG A C 1
ATOM 694 O O . ARG A 1 88 ? -11.847 2.882 16.847 1.00 97.69 88 ARG A O 1
ATOM 701 N N . TYR A 1 89 ? -13.855 2.196 16.090 1.00 97.38 89 TYR A N 1
ATOM 702 C CA . TYR A 1 89 ? -14.593 2.399 17.328 1.00 97.38 89 TYR A CA 1
ATOM 703 C C . TYR A 1 89 ? -15.426 1.159 17.649 1.00 97.38 89 TYR A C 1
ATOM 705 O O . TYR A 1 89 ? -16.299 0.756 16.878 1.00 97.38 89 TYR A O 1
ATOM 713 N N . LYS A 1 90 ? -15.156 0.546 18.805 1.00 95.06 90 LYS A N 1
ATOM 714 C CA . LYS A 1 90 ? -15.766 -0.717 19.243 1.00 95.06 90 LYS A CA 1
ATOM 715 C C . LYS A 1 90 ? -15.701 -1.783 18.134 1.00 95.06 90 LYS A C 1
ATOM 717 O O . LYS A 1 90 ? -14.619 -2.268 17.814 1.00 95.06 90 LYS A O 1
ATOM 722 N N . ASN A 1 91 ? -16.849 -2.150 17.569 1.00 96.12 91 ASN A N 1
ATOM 723 C CA . ASN A 1 91 ? -17.009 -3.213 16.580 1.00 96.12 91 ASN A CA 1
ATOM 724 C C . ASN A 1 91 ? -17.059 -2.692 15.142 1.00 96.12 91 ASN A C 1
ATOM 726 O O . ASN A 1 91 ? -17.256 -3.491 14.233 1.00 96.12 91 ASN A O 1
ATOM 730 N N . PHE A 1 92 ? -16.863 -1.394 14.922 1.00 97.88 92 PHE A N 1
ATOM 731 C CA . PHE A 1 92 ? -16.883 -0.796 13.594 1.00 97.88 92 PHE A CA 1
ATOM 732 C C . PHE A 1 92 ? -15.534 -0.183 13.256 1.00 97.88 92 PHE A C 1
ATOM 734 O O . PHE A 1 92 ? -14.822 0.328 14.127 1.00 97.88 92 PHE A O 1
ATOM 741 N N . GLY A 1 93 ? -15.181 -0.252 11.982 1.00 97.75 93 GLY A N 1
ATOM 742 C CA . GLY A 1 93 ? -14.010 0.402 11.434 1.00 97.75 93 GLY A CA 1
ATOM 743 C C . GLY A 1 93 ? -14.330 1.106 10.128 1.00 97.75 93 GLY A C 1
ATOM 744 O O . GLY A 1 93 ? -15.235 0.707 9.401 1.00 97.75 93 GLY A O 1
ATOM 745 N N . LEU A 1 94 ? -13.547 2.133 9.849 1.00 98.44 94 LEU A N 1
ATOM 746 C CA . LEU A 1 94 ? -13.447 2.809 8.573 1.00 98.44 94 LEU A CA 1
ATOM 747 C C . LEU A 1 94 ? -11.963 2.865 8.219 1.00 98.44 94 LEU A C 1
ATOM 749 O O . LEU A 1 94 ? -11.145 3.275 9.050 1.00 98.44 94 LEU A O 1
ATOM 753 N N . ARG A 1 95 ? -11.603 2.446 7.011 1.00 98.44 95 ARG A N 1
ATOM 754 C CA . ARG A 1 95 ? -10.258 2.665 6.472 1.00 98.44 95 ARG A CA 1
ATOM 755 C C . ARG A 1 95 ? -10.354 3.357 5.131 1.00 98.44 95 ARG A C 1
ATOM 757 O O . ARG A 1 95 ? -11.297 3.116 4.387 1.00 98.44 95 ARG A O 1
ATOM 764 N N . ASN A 1 96 ? -9.385 4.206 4.845 1.00 98.50 96 ASN A N 1
ATOM 765 C CA . ASN A 1 96 ? -9.219 4.812 3.541 1.00 98.50 96 ASN A CA 1
ATOM 766 C C . ASN A 1 96 ? -7.768 4.654 3.093 1.00 98.50 96 ASN A C 1
ATOM 768 O O . ASN A 1 96 ? -6.861 4.825 3.909 1.00 98.50 96 ASN A O 1
ATOM 772 N N . VAL A 1 97 ? -7.575 4.334 1.819 1.00 98.00 97 VAL A N 1
ATOM 773 C CA . VAL A 1 97 ? -6.286 4.393 1.130 1.00 98.00 97 VAL A CA 1
ATOM 774 C C . VAL A 1 97 ? -6.490 5.249 -0.108 1.00 98.00 97 VAL A C 1
ATOM 776 O O . VAL A 1 97 ? -7.365 4.960 -0.922 1.00 98.00 97 VAL A O 1
ATOM 779 N N . LEU A 1 98 ? -5.687 6.292 -0.246 1.00 98.25 98 LEU A N 1
ATOM 780 C CA . LEU A 1 98 ? -5.653 7.173 -1.399 1.00 98.25 98 LEU A CA 1
ATOM 781 C C . LEU A 1 98 ? -4.272 7.087 -2.037 1.00 98.25 98 LEU A C 1
ATOM 783 O O . LEU A 1 98 ? -3.262 7.360 -1.394 1.00 98.25 98 LEU A O 1
ATOM 787 N N . HIS A 1 99 ? -4.262 6.763 -3.317 1.00 97.31 99 HIS A N 1
ATOM 788 C CA . HIS A 1 99 ? -3.140 6.908 -4.225 1.00 97.31 99 HIS A CA 1
ATOM 789 C C . HIS A 1 99 ? -3.510 7.946 -5.287 1.00 97.31 99 HIS A C 1
ATOM 791 O O . HIS A 1 99 ? -4.614 7.900 -5.836 1.00 97.31 99 HIS A O 1
ATOM 797 N N . SER A 1 100 ? -2.633 8.919 -5.528 1.00 98.19 100 SER A N 1
ATOM 798 C CA . SER A 1 100 ? -2.861 9.964 -6.531 1.00 98.19 100 SER A CA 1
ATOM 799 C C . SER A 1 100 ? -1.547 10.431 -7.144 1.00 98.19 100 SER A C 1
ATOM 801 O O . SER A 1 100 ? -0.679 10.959 -6.444 1.00 98.19 100 SER A O 1
ATOM 803 N N . GLY A 1 101 ? -1.394 10.225 -8.447 1.00 97.81 101 GLY A N 1
ATOM 804 C CA . GLY A 1 101 ? -0.192 10.579 -9.192 1.00 97.81 101 GLY A CA 1
ATOM 805 C C . GLY A 1 101 ? 0.025 9.637 -10.366 1.00 97.81 101 GLY A C 1
ATOM 806 O O . GLY A 1 101 ? -0.915 9.292 -11.078 1.00 97.81 101 GLY A O 1
ATOM 807 N N . GLU A 1 102 ? 1.270 9.243 -10.589 1.00 98.00 102 GLU A N 1
ATOM 808 C CA . GLU A 1 102 ? 1.610 8.316 -11.663 1.00 98.00 102 GLU A CA 1
ATOM 809 C C . GLU A 1 102 ? 1.285 6.866 -11.274 1.00 98.00 102 GLU A C 1
ATOM 811 O O . GLU A 1 102 ? 1.434 6.459 -10.117 1.00 98.00 102 GLU A O 1
ATOM 816 N N . GLY A 1 103 ? 0.845 6.076 -12.256 1.00 96.94 103 GLY A N 1
ATOM 817 C CA . GLY A 1 103 ? 0.662 4.637 -12.105 1.00 96.94 103 GLY A CA 1
ATOM 818 C C . GLY A 1 103 ? 1.992 3.893 -11.973 1.00 96.94 103 GLY A C 1
ATOM 819 O O . GLY A 1 103 ? 2.939 4.114 -12.728 1.00 96.94 103 GLY A O 1
ATOM 820 N N . HIS A 1 104 ? 2.057 2.966 -11.024 1.00 96.56 104 HIS A N 1
ATOM 821 C CA . HIS A 1 104 ? 3.266 2.230 -10.676 1.00 96.56 104 HIS A CA 1
ATOM 822 C C . HIS A 1 104 ? 3.302 0.836 -11.286 1.00 96.56 104 HIS A C 1
ATOM 824 O O . HIS A 1 104 ? 2.324 0.089 -11.256 1.00 96.56 104 HIS A O 1
ATOM 830 N N . THR A 1 105 ? 4.487 0.418 -11.726 1.00 93.81 105 THR A N 1
ATOM 831 C CA . THR A 1 105 ? 4.739 -0.979 -12.095 1.00 93.81 105 THR A CA 1
ATOM 832 C C . THR A 1 105 ? 5.409 -1.690 -10.929 1.00 93.81 105 THR A C 1
ATOM 834 O O . THR A 1 105 ? 6.629 -1.661 -10.791 1.00 93.81 105 THR A O 1
ATOM 837 N N . PHE A 1 106 ? 4.616 -2.341 -10.079 1.00 91.62 106 PHE A N 1
ATOM 838 C CA . PHE A 1 106 ? 5.122 -3.225 -9.027 1.00 91.62 106 PHE A CA 1
ATOM 839 C C . PHE A 1 106 ? 5.025 -4.686 -9.454 1.00 91.62 106 PHE A C 1
ATOM 841 O O . PHE A 1 106 ? 4.031 -5.099 -10.052 1.00 91.62 106 PHE A O 1
ATOM 848 N N . LEU A 1 107 ? 6.030 -5.488 -9.093 1.00 86.31 107 LEU A N 1
ATOM 849 C CA . LEU A 1 107 ? 5.962 -6.936 -9.302 1.00 86.31 107 LEU A CA 1
ATOM 850 C C . LEU A 1 107 ? 4.916 -7.598 -8.394 1.00 86.31 107 LEU A C 1
ATOM 852 O O . LEU A 1 107 ? 4.224 -8.526 -8.804 1.00 86.31 107 LEU A O 1
ATOM 856 N N . SER A 1 108 ? 4.823 -7.141 -7.147 1.00 83.00 108 SER A N 1
ATOM 857 C CA . SER A 1 108 ? 3.840 -7.621 -6.183 1.00 83.00 108 SER A CA 1
ATOM 858 C C . SER A 1 108 ? 3.247 -6.453 -5.407 1.00 83.00 108 SER A C 1
ATOM 860 O O . SER A 1 108 ? 3.900 -5.436 -5.181 1.00 83.00 108 SER A O 1
ATOM 862 N N . GLY A 1 109 ? 1.976 -6.587 -5.044 1.00 83.25 109 GLY A N 1
ATOM 863 C CA . GLY A 1 109 ? 1.183 -5.509 -4.469 1.00 83.25 109 GLY A CA 1
ATOM 864 C C . GLY A 1 109 ? -0.223 -5.496 -5.050 1.00 83.25 109 GLY A C 1
ATOM 865 O O . GLY A 1 109 ? -0.611 -6.403 -5.788 1.00 83.25 109 GLY A O 1
ATOM 866 N N . ASP A 1 110 ? -0.985 -4.468 -4.693 1.00 87.19 110 ASP A N 1
ATOM 867 C CA . ASP A 1 110 ? -2.329 -4.272 -5.223 1.00 87.19 110 ASP A CA 1
ATOM 868 C C . ASP A 1 110 ? -2.256 -3.794 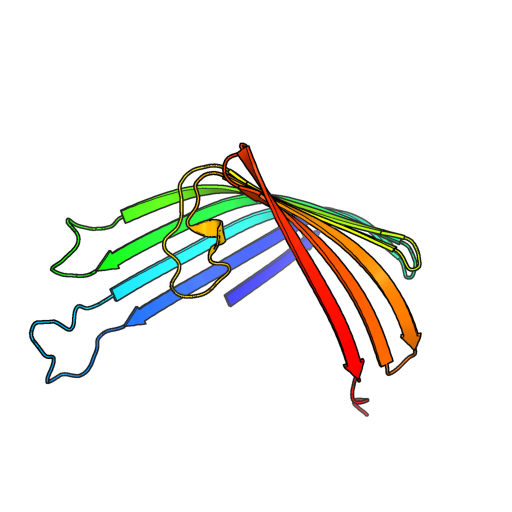-6.695 1.00 87.19 110 ASP A C 1
ATOM 870 O O . ASP A 1 110 ? -1.620 -2.769 -6.967 1.00 87.19 110 ASP A O 1
ATOM 874 N N . PRO A 1 111 ? -2.893 -4.502 -7.652 1.00 90.56 111 PRO A N 1
ATOM 875 C CA . PRO A 1 111 ? -3.050 -4.065 -9.039 1.00 90.56 111 PRO A CA 1
ATOM 876 C C . PRO A 1 111 ? -3.524 -2.627 -9.226 1.00 90.56 111 PRO A C 1
ATOM 878 O O . PRO A 1 111 ? -3.179 -2.017 -10.239 1.00 90.56 111 PRO A O 1
ATOM 881 N N . PHE A 1 112 ? -4.310 -2.093 -8.289 1.00 92.25 112 PHE A N 1
ATOM 882 C CA . PHE A 1 112 ? -4.875 -0.753 -8.406 1.00 92.25 112 PHE A CA 1
ATOM 883 C C . PHE A 1 112 ? -3.817 0.357 -8.364 1.00 92.25 112 PHE A C 1
ATOM 885 O O . PHE A 1 112 ? -4.062 1.427 -8.907 1.00 92.25 112 PHE A O 1
ATOM 892 N N . TYR A 1 113 ? -2.612 0.095 -7.844 1.00 94.25 113 TYR A N 1
ATOM 893 C CA . TYR A 1 113 ? -1.508 1.061 -7.916 1.00 94.25 113 TYR A CA 1
ATOM 894 C C . TYR A 1 113 ? -0.944 1.257 -9.330 1.00 94.25 113 TYR A C 1
ATOM 896 O O . TYR A 1 113 ? -0.129 2.152 -9.521 1.00 94.25 113 TYR A O 1
ATOM 904 N N . ARG A 1 114 ? -1.358 0.454 -10.324 1.00 95.50 114 ARG A N 1
ATOM 905 C CA . ARG A 1 114 ? -1.046 0.699 -11.746 1.00 95.50 114 ARG A CA 1
ATOM 906 C C . ARG A 1 114 ? -1.855 1.846 -12.353 1.00 95.50 114 ARG A C 1
ATOM 908 O O . ARG A 1 114 ? -1.509 2.317 -13.430 1.00 95.50 114 ARG A O 1
ATOM 915 N N . LEU A 1 115 ? -2.949 2.238 -11.707 1.00 95.38 115 LEU A N 1
ATOM 916 C CA . LEU A 1 115 ? -3.805 3.345 -12.129 1.00 95.38 115 LEU A CA 1
ATOM 917 C C . LEU A 1 115 ? -3.208 4.665 -11.646 1.00 95.38 115 LEU A C 1
ATOM 919 O O . LEU A 1 115 ? -2.386 4.650 -10.740 1.00 95.38 115 LEU A O 1
ATOM 923 N N . ASN A 1 116 ? -3.625 5.797 -12.214 1.00 96.75 116 ASN A N 1
ATOM 924 C CA . ASN A 1 116 ? -3.099 7.101 -11.800 1.00 96.75 116 ASN A CA 1
ATOM 925 C C . ASN A 1 116 ? -3.713 7.565 -10.476 1.00 96.75 116 ASN A C 1
ATOM 927 O O . ASN A 1 116 ? -3.032 8.116 -9.611 1.00 96.75 116 ASN A O 1
ATOM 931 N N . ASN A 1 117 ? -5.022 7.366 -10.307 1.00 97.56 117 ASN A N 1
ATOM 932 C CA . ASN A 1 117 ? -5.690 7.713 -9.063 1.00 97.56 117 ASN A CA 1
ATOM 933 C C . ASN A 1 117 ? -6.565 6.564 -8.593 1.00 97.56 117 ASN A C 1
ATOM 935 O O . ASN A 1 117 ? -7.385 6.023 -9.338 1.00 97.56 117 ASN A O 1
ATOM 939 N N . TYR A 1 118 ? -6.431 6.237 -7.319 1.00 97.44 118 TYR A N 1
ATOM 940 C CA . TYR A 1 118 ? -7.192 5.177 -6.696 1.00 97.44 118 TYR A CA 1
ATOM 941 C C . TYR A 1 118 ? -7.526 5.556 -5.260 1.00 97.44 118 TYR A C 1
ATOM 943 O O . TYR A 1 118 ? -6.645 5.808 -4.440 1.00 97.44 118 TYR A O 1
ATOM 951 N N . ASN A 1 119 ? -8.817 5.599 -4.947 1.00 98.06 119 ASN A N 1
ATOM 952 C CA . ASN A 1 119 ? -9.299 5.804 -3.590 1.00 98.06 119 ASN A CA 1
ATOM 953 C C . ASN A 1 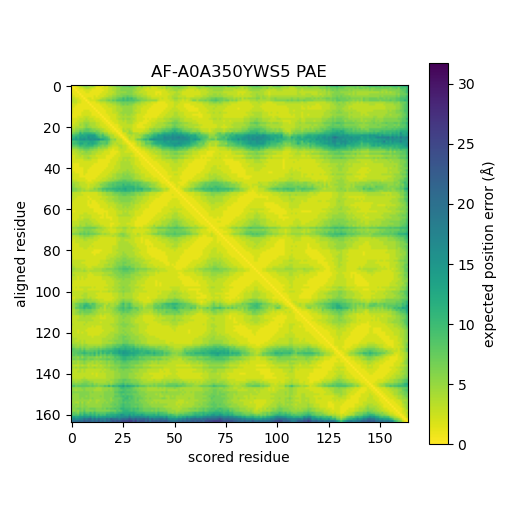119 ? -10.127 4.595 -3.169 1.00 98.06 119 ASN A C 1
ATOM 955 O O . ASN A 1 119 ? -11.155 4.290 -3.771 1.00 98.06 119 ASN A O 1
ATOM 959 N N . ARG A 1 120 ? -9.683 3.914 -2.118 1.00 97.81 120 ARG A N 1
ATOM 960 C CA . ARG A 1 120 ? -10.393 2.792 -1.525 1.00 97.81 120 ARG A CA 1
ATOM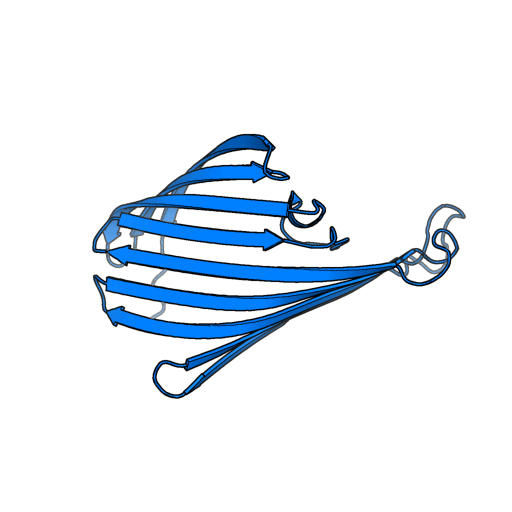 961 C C . ARG A 1 120 ? -10.906 3.170 -0.152 1.00 97.81 120 ARG A C 1
ATOM 963 O O . ARG A 1 120 ? -10.118 3.540 0.712 1.00 97.81 120 ARG A O 1
ATOM 970 N N . THR A 1 121 ? -12.204 3.000 0.070 1.00 98.44 121 THR A N 1
ATOM 971 C CA . THR A 1 121 ? -12.826 3.148 1.389 1.00 98.44 121 THR A CA 1
ATOM 972 C C . THR A 1 121 ? -13.401 1.820 1.854 1.00 98.44 121 THR A C 1
ATOM 974 O O . THR A 1 121 ? -14.257 1.247 1.191 1.00 98.44 121 THR A O 1
ATOM 977 N N . ASP A 1 122 ? -12.962 1.344 3.012 1.00 98.31 122 ASP A N 1
ATOM 978 C CA . ASP A 1 122 ? -13.422 0.110 3.639 1.00 98.31 122 ASP A CA 1
ATOM 979 C C . ASP A 1 122 ? -14.311 0.412 4.847 1.00 98.31 122 ASP A C 1
ATOM 981 O O . ASP A 1 122 ? -13.875 1.065 5.800 1.00 98.31 122 ASP A O 1
ATOM 985 N N . ILE A 1 123 ? -15.525 -0.134 4.854 1.00 98.44 123 ILE A N 1
ATOM 986 C CA . ILE A 1 123 ? -16.394 -0.209 6.029 1.00 98.44 123 ILE A CA 1
ATOM 987 C C . ILE A 1 123 ? -16.238 -1.599 6.645 1.00 98.44 123 ILE A C 1
ATOM 989 O O . ILE A 1 123 ? -16.503 -2.619 6.006 1.00 98.44 123 ILE A O 1
ATOM 993 N N . LEU A 1 124 ? -15.821 -1.644 7.910 1.00 98.12 124 LEU A N 1
ATOM 994 C CA . LEU A 1 124 ? -15.500 -2.885 8.608 1.00 98.12 124 LEU A CA 1
ATOM 995 C C . LEU A 1 124 ? -16.466 -3.132 9.764 1.00 98.12 124 LEU A C 1
ATOM 997 O O . LEU A 1 124 ? -16.701 -2.245 10.587 1.00 98.12 124 LEU A O 1
ATOM 1001 N N . TRP A 1 125 ? -16.943 -4.369 9.890 1.00 98.12 125 TRP A N 1
ATOM 1002 C CA . TRP A 1 125 ? -17.708 -4.830 11.045 1.00 98.12 125 TRP A CA 1
ATOM 1003 C C . TRP A 1 125 ? -17.044 -6.046 11.690 1.00 98.12 125 TRP A C 1
ATOM 1005 O O . TRP A 1 125 ? -16.898 -7.105 11.083 1.00 98.12 125 TRP A O 1
ATOM 1015 N N . TYR A 1 126 ? -16.636 -5.894 12.945 1.00 96.50 126 TYR A N 1
ATOM 1016 C CA . TYR A 1 126 ? -16.025 -6.937 13.761 1.00 96.50 126 TYR A CA 1
ATOM 1017 C C . TYR A 1 126 ? -17.115 -7.689 14.533 1.00 96.50 126 TYR A C 1
ATOM 1019 O O . TYR A 1 126 ? -17.472 -7.310 15.653 1.00 96.50 126 TYR A O 1
ATOM 1027 N N . PHE A 1 127 ? -17.662 -8.741 13.924 1.00 96.69 127 PHE A N 1
ATOM 1028 C CA . PHE A 1 127 ? -18.805 -9.491 14.457 1.00 96.69 127 PHE A CA 1
ATOM 1029 C C . PHE A 1 127 ? -18.417 -10.604 15.448 1.00 96.69 127 PHE A C 1
ATOM 1031 O O . PHE A 1 127 ? -19.260 -11.034 16.229 1.00 96.69 127 PHE A O 1
ATOM 1038 N N . ILE A 1 128 ? -17.145 -11.030 15.491 1.00 95.25 128 ILE A N 1
ATOM 1039 C CA . ILE A 1 128 ? -16.609 -11.897 16.559 1.00 95.25 128 ILE A CA 1
ATOM 1040 C C . ILE A 1 128 ? -15.353 -11.246 17.143 1.00 95.25 128 ILE A C 1
ATOM 1042 O O . ILE A 1 128 ? -14.404 -10.945 16.415 1.00 95.25 128 ILE A O 1
ATOM 1046 N N . ARG A 1 129 ? -15.336 -11.056 18.467 1.00 89.19 129 ARG A N 1
ATOM 1047 C CA . ARG A 1 129 ? -14.196 -10.533 19.238 1.00 89.19 129 ARG A CA 1
ATOM 1048 C C . ARG A 1 129 ? -13.936 -11.430 20.450 1.00 89.19 129 ARG A C 1
ATOM 1050 O O . ARG A 1 129 ? -14.262 -11.068 21.574 1.00 89.19 129 ARG A O 1
ATOM 1057 N N . HIS A 1 130 ? -13.378 -12.611 20.208 1.00 90.25 130 HIS A N 1
ATOM 1058 C CA . HIS A 1 130 ? -12.989 -13.557 21.252 1.00 90.25 130 HIS A CA 1
ATOM 1059 C C . HIS A 1 130 ? -11.459 -13.645 21.360 1.00 90.25 130 HIS A C 1
ATOM 1061 O O . HIS A 1 130 ? -10.747 -13.301 20.415 1.00 90.25 130 HIS A O 1
ATOM 1067 N N . ARG A 1 131 ? -10.936 -14.141 22.491 1.00 88.44 131 ARG A N 1
ATOM 1068 C CA . ARG A 1 131 ? -9.485 -14.237 22.759 1.00 88.44 131 ARG A CA 1
ATOM 1069 C C . ARG A 1 131 ? -8.707 -14.919 21.625 1.00 88.44 131 ARG A C 1
ATOM 1071 O O . ARG A 1 131 ? -7.636 -14.455 21.250 1.00 88.44 131 ARG A O 1
ATOM 1078 N N . ASN A 1 132 ? -9.273 -15.984 21.058 1.00 94.38 132 ASN A N 1
ATOM 1079 C CA . ASN A 1 132 ? -8.634 -16.809 20.027 1.00 94.38 132 ASN A CA 1
ATOM 1080 C C . ASN A 1 132 ? -9.347 -16.785 18.675 1.00 94.38 132 ASN A C 1
ATOM 1082 O O . ASN A 1 132 ? -8.857 -17.391 17.732 1.00 94.38 132 ASN A O 1
ATOM 1086 N N . VAL A 1 133 ? -10.491 -16.111 18.559 1.00 94.88 133 VAL A N 1
ATOM 1087 C CA . VAL A 1 133 ? -11.250 -16.051 17.306 1.00 94.88 133 VAL A CA 1
ATOM 1088 C C . VAL A 1 133 ? -11.631 -14.610 17.037 1.00 94.88 133 VAL A C 1
ATOM 1090 O O . VAL A 1 133 ? -12.215 -13.938 17.888 1.00 94.88 133 VAL A O 1
ATOM 1093 N N . SER A 1 134 ? -11.343 -14.152 15.828 1.00 95.00 134 SER A N 1
ATOM 1094 C CA . SER A 1 134 ? -11.802 -12.859 15.337 1.00 95.00 134 SER A CA 1
ATOM 1095 C C . SER A 1 134 ? -12.551 -13.021 14.027 1.00 95.00 134 SER A C 1
ATOM 1097 O O . SER A 1 134 ? -12.066 -13.691 13.120 1.00 95.00 134 SER A O 1
ATOM 1099 N N . GLY A 1 135 ? -13.712 -12.385 13.936 1.00 97.06 135 GLY A N 1
ATOM 1100 C CA . GLY A 1 135 ? -14.578 -12.380 12.763 1.00 97.06 135 GLY A CA 1
ATOM 1101 C C . GLY A 1 135 ? -14.740 -10.952 12.273 1.00 97.06 135 GLY A C 1
ATOM 1102 O O . GLY A 1 135 ? -14.991 -10.052 13.082 1.00 97.06 135 GLY A O 1
ATOM 1103 N N . ARG A 1 136 ? -14.562 -10.735 10.972 1.00 97.19 136 ARG A N 1
ATOM 1104 C CA . ARG A 1 136 ? -14.629 -9.416 10.341 1.00 97.19 136 ARG A CA 1
ATOM 1105 C C . ARG A 1 136 ? -15.336 -9.503 8.997 1.00 97.19 136 ARG A C 1
ATOM 1107 O O . ARG A 1 136 ? -14.959 -10.316 8.160 1.00 97.19 136 ARG A O 1
ATOM 1114 N N . PHE A 1 137 ? -16.319 -8.641 8.793 1.00 98.25 137 PHE A N 1
ATOM 1115 C CA . PHE A 1 137 ? -16.876 -8.324 7.486 1.00 98.25 137 PHE A CA 1
ATOM 1116 C C . PHE A 1 137 ? -16.231 -7.031 6.988 1.00 98.25 137 PHE A C 1
ATOM 1118 O O . PHE A 1 137 ? -16.027 -6.104 7.776 1.00 98.25 137 PHE A O 1
ATOM 1125 N N . ASN A 1 138 ? -15.884 -6.990 5.709 1.00 98.12 138 ASN A N 1
ATOM 1126 C CA . ASN A 1 138 ? -15.330 -5.834 5.025 1.00 98.12 138 ASN A CA 1
ATOM 1127 C C . ASN A 1 138 ? -16.168 -5.548 3.781 1.00 98.12 138 ASN A C 1
ATOM 1129 O O . ASN A 1 138 ? -16.337 -6.450 2.962 1.00 98.12 138 ASN A O 1
ATOM 1133 N N . LEU A 1 139 ? -16.649 -4.317 3.643 1.00 98.38 139 LEU A N 1
ATOM 1134 C CA . LEU A 1 139 ? -17.245 -3.794 2.418 1.00 98.38 139 LEU A CA 1
ATOM 1135 C C . LEU A 1 139 ? -16.346 -2.670 1.908 1.00 98.38 139 LEU A C 1
ATOM 1137 O O . LEU A 1 139 ? -16.195 -1.655 2.586 1.00 98.38 139 LEU A O 1
ATOM 1141 N N . SER A 1 140 ? -15.743 -2.871 0.746 1.00 98.19 140 SER A N 1
ATOM 1142 C CA . SER A 1 140 ? -14.767 -1.960 0.155 1.00 98.19 140 SER A CA 1
ATOM 1143 C C . SER A 1 140 ? -15.372 -1.281 -1.066 1.00 98.19 140 SER A C 1
ATOM 1145 O O . SER A 1 140 ? -15.914 -1.954 -1.937 1.00 98.19 140 SER A O 1
ATOM 1147 N N . PHE A 1 141 ? -15.239 0.037 -1.140 1.00 98.06 141 PHE A N 1
ATOM 1148 C CA . PHE A 1 141 ? -15.584 0.856 -2.296 1.00 98.06 141 PHE A CA 1
ATOM 1149 C C . PHE A 1 141 ? -14.298 1.319 -2.967 1.00 98.06 141 PHE A C 1
ATOM 1151 O O . PHE A 1 141 ? -13.403 1.823 -2.288 1.00 98.06 141 PHE A O 1
ATOM 1158 N N . HIS A 1 142 ? -14.219 1.151 -4.279 1.00 97.31 142 HIS A N 1
ATOM 1159 C CA . HIS A 1 142 ? -13.059 1.432 -5.111 1.00 97.31 142 HIS A CA 1
ATOM 1160 C C . HIS A 1 142 ? -13.431 2.547 -6.088 1.00 97.31 142 HIS A C 1
ATOM 1162 O O . HIS A 1 142 ? -14.213 2.317 -7.003 1.00 97.31 142 HIS A O 1
ATOM 1168 N N . LEU A 1 143 ? -12.897 3.751 -5.893 1.00 97.69 143 LEU A N 1
ATOM 1169 C CA . LEU A 1 143 ? -13.029 4.857 -6.837 1.00 97.69 143 LEU A CA 1
ATOM 1170 C C . LEU A 1 143 ? -11.756 4.944 -7.680 1.00 97.69 143 LEU A C 1
ATOM 1172 O O . LEU A 1 143 ? -10.689 5.317 -7.185 1.00 97.69 143 LEU A O 1
ATOM 1176 N N . ILE A 1 144 ? -11.888 4.588 -8.951 1.00 96.06 144 ILE A N 1
ATOM 1177 C CA . ILE A 1 144 ? -10.813 4.513 -9.936 1.00 96.06 144 ILE A CA 1
ATOM 1178 C C . ILE A 1 144 ? -10.857 5.768 -10.806 1.00 96.06 144 ILE A C 1
ATOM 1180 O O . ILE A 1 144 ? -11.899 6.116 -11.368 1.00 96.06 144 ILE A O 1
ATOM 1184 N N . ASP A 1 145 ? -9.727 6.473 -10.876 1.00 94.62 145 ASP A N 1
ATOM 1185 C CA . ASP A 1 145 ? -9.534 7.688 -11.674 1.00 94.62 145 ASP A CA 1
ATOM 1186 C C . ASP A 1 145 ? -10.636 8.752 -11.482 1.00 94.62 145 ASP A C 1
ATOM 1188 O O . ASP A 1 145 ? -10.933 9.542 -12.376 1.00 94.62 145 ASP A O 1
ATOM 1192 N N . GLY A 1 146 ? -11.267 8.762 -10.301 1.00 92.06 146 GLY A N 1
ATOM 1193 C CA . GLY A 1 146 ? -12.340 9.691 -9.937 1.00 92.06 146 GLY A CA 1
ATOM 1194 C C . GLY A 1 146 ? -13.669 9.492 -10.674 1.00 92.06 146 GLY A C 1
ATOM 1195 O O . GLY A 1 146 ? -14.567 10.315 -10.504 1.00 92.06 146 GLY A O 1
ATOM 1196 N N . LYS A 1 147 ? -13.812 8.436 -11.480 1.00 94.56 147 LYS A N 1
ATOM 1197 C CA . LYS A 1 147 ? -14.953 8.250 -12.395 1.00 94.56 147 LYS A CA 1
ATOM 1198 C C . LYS A 1 147 ? -15.645 6.898 -12.247 1.00 94.56 147 LYS A C 1
ATOM 1200 O O . LYS A 1 147 ? -16.869 6.845 -12.315 1.00 94.56 147 LYS A O 1
ATOM 1205 N N . ASP A 1 148 ? -14.882 5.837 -12.006 1.00 96.31 148 ASP A N 1
ATOM 1206 C CA . ASP A 1 148 ? -15.408 4.477 -11.978 1.0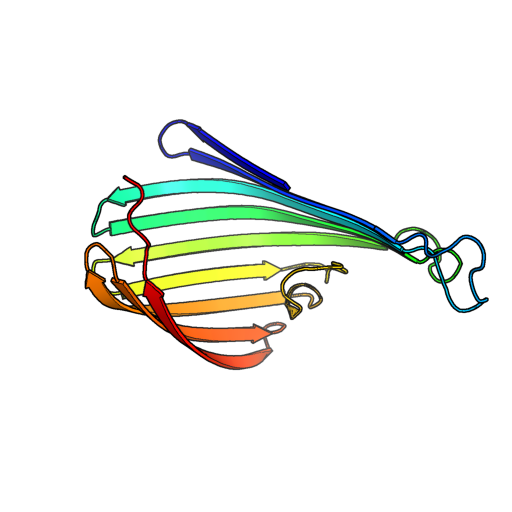0 96.31 148 ASP A CA 1
ATOM 1207 C C . ASP A 1 148 ? -15.505 4.019 -10.524 1.00 96.31 148 ASP A C 1
ATOM 1209 O O . ASP A 1 148 ? -14.506 3.990 -9.804 1.00 96.31 148 ASP A O 1
ATOM 1213 N N . LEU A 1 149 ? -16.721 3.703 -10.081 1.00 96.50 149 LEU A N 1
ATOM 1214 C CA . LEU A 1 149 ? -16.985 3.191 -8.742 1.00 96.50 149 LEU A CA 1
ATOM 1215 C C . LEU A 1 149 ? -17.267 1.691 -8.816 1.00 96.50 149 LEU A C 1
ATOM 1217 O O . LEU A 1 149 ? -18.243 1.273 -9.438 1.00 96.50 149 LEU A O 1
ATOM 1221 N N . ASP A 1 150 ? -16.445 0.906 -8.132 1.00 95.56 150 ASP A N 1
ATOM 1222 C CA . ASP A 1 150 ? -16.631 -0.530 -7.943 1.00 95.56 150 ASP A CA 1
ATOM 1223 C C . ASP A 1 150 ? -16.730 -0.876 -6.449 1.00 95.56 150 ASP A C 1
ATOM 1225 O O . ASP A 1 150 ? -16.366 -0.076 -5.578 1.00 95.56 150 ASP A O 1
ATOM 1229 N N . GLN A 1 151 ? -17.246 -2.061 -6.130 1.00 96.25 151 GLN A N 1
ATOM 1230 C CA . GLN A 1 151 ? -17.369 -2.533 -4.756 1.00 96.25 151 GLN A CA 1
ATOM 1231 C C . GLN A 1 151 ? -16.982 -4.004 -4.602 1.00 96.25 151 GLN A C 1
ATOM 1233 O O . GLN A 1 151 ? -17.231 -4.838 -5.468 1.00 96.25 151 GLN A O 1
ATOM 1238 N N . SER A 1 152 ? -16.436 -4.343 -3.438 1.00 96.75 152 SER A N 1
ATOM 1239 C CA . SER A 1 152 ? -16.089 -5.716 -3.077 1.00 96.75 152 SER A CA 1
ATOM 1240 C C . SER A 1 152 ? -16.442 -6.022 -1.624 1.00 96.7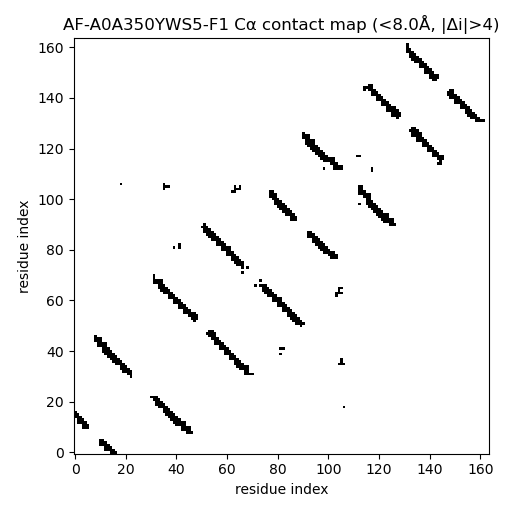5 152 SER A C 1
ATOM 1242 O O . SER A 1 152 ? -16.394 -5.147 -0.759 1.00 96.75 152 SER A O 1
ATOM 1244 N N . GLN A 1 153 ? -16.758 -7.286 -1.328 1.00 97.56 153 GLN A N 1
ATOM 1245 C CA . GLN A 1 153 ? -17.001 -7.751 0.037 1.00 97.56 153 GLN A CA 1
ATOM 1246 C C . GLN A 1 153 ? -16.107 -8.928 0.423 1.00 97.56 153 GLN A C 1
ATOM 1248 O O . GLN A 1 153 ? -15.825 -9.817 -0.379 1.00 97.56 153 GLN A O 1
ATOM 1253 N N . GLN A 1 154 ? -15.702 -8.963 1.691 1.00 97.81 154 GLN A N 1
ATOM 1254 C CA . GLN A 1 154 ? -14.937 -10.063 2.269 1.00 97.81 154 GLN A CA 1
ATOM 1255 C C . GLN A 1 154 ? -15.453 -10.391 3.670 1.00 97.81 154 GLN A C 1
ATOM 1257 O O . GLN A 1 154 ? -15.603 -9.511 4.516 1.00 97.81 154 GLN A O 1
ATOM 1262 N N . ILE A 1 155 ? -15.649 -11.680 3.943 1.00 98.06 155 ILE A N 1
ATOM 1263 C CA . ILE A 1 155 ? -15.784 -12.205 5.304 1.00 98.06 155 ILE A CA 1
ATOM 1264 C C . ILE A 1 155 ? -14.479 -12.905 5.666 1.00 98.06 155 ILE A C 1
ATOM 1266 O O . ILE A 1 155 ? -13.950 -13.702 4.894 1.00 98.06 155 ILE A O 1
ATOM 1270 N N . SER A 1 156 ? -13.956 -12.614 6.852 1.00 97.25 156 SER A N 1
ATOM 1271 C CA . SER A 1 156 ? -12.784 -13.281 7.410 1.00 97.25 156 SER A CA 1
ATOM 1272 C C . SER A 1 156 ? -13.104 -13.812 8.799 1.00 97.25 156 SER A C 1
ATOM 1274 O O . SER A 1 156 ? -13.606 -13.073 9.646 1.00 97.25 156 SER A O 1
ATOM 1276 N N . ILE A 1 157 ? -12.755 -15.072 9.044 1.00 97.00 157 ILE A N 1
ATOM 1277 C CA . ILE A 1 157 ? -12.717 -15.674 10.376 1.00 97.00 157 ILE A CA 1
ATOM 1278 C C . ILE A 1 157 ? -11.281 -16.133 10.593 1.00 97.00 157 ILE A C 1
ATOM 1280 O O . ILE A 1 157 ? -10.755 -16.930 9.824 1.00 97.00 157 ILE A O 1
ATOM 1284 N N . ILE A 1 158 ? -10.633 -15.583 11.612 1.00 95.38 158 ILE A N 1
ATOM 1285 C CA . ILE A 1 158 ? -9.228 -15.836 11.921 1.00 95.38 158 ILE A CA 1
ATOM 1286 C C . ILE A 1 158 ? -9.175 -16.478 13.299 1.00 95.38 158 ILE A C 1
ATOM 1288 O O . ILE A 1 158 ? -9.597 -15.866 14.286 1.00 95.38 158 ILE A O 1
ATOM 1292 N N . TYR A 1 159 ? -8.642 -17.695 13.357 1.00 95.75 159 TYR A N 1
ATOM 1293 C CA . TYR A 1 159 ? -8.255 -18.342 14.602 1.00 95.75 159 TYR A CA 1
ATOM 1294 C C . TYR A 1 159 ? -6.798 -18.000 14.920 1.00 95.75 159 TYR A C 1
ATOM 1296 O O . TYR A 1 159 ? -5.919 -18.152 14.072 1.00 95.75 159 TYR A O 1
ATOM 1304 N N . LYS A 1 160 ? -6.543 -17.522 16.136 1.00 93.69 160 LYS A N 1
ATOM 1305 C CA . LYS A 1 160 ? -5.195 -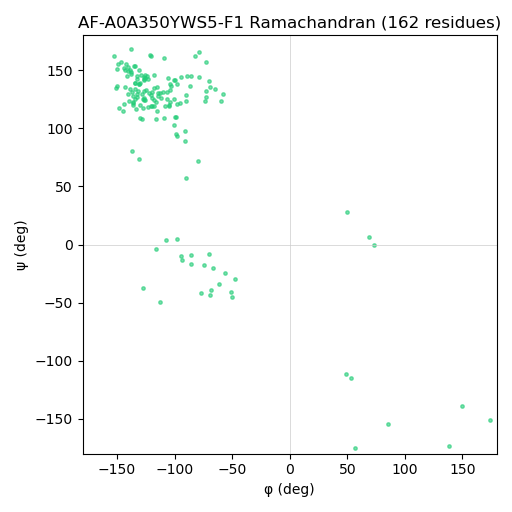17.274 16.650 1.00 93.69 160 LYS A CA 1
ATOM 1306 C C . LYS A 1 160 ? -4.798 -18.444 17.536 1.00 93.69 160 LYS A C 1
ATOM 1308 O O . LYS A 1 160 ? -5.341 -18.592 18.637 1.00 93.69 160 LYS A O 1
ATOM 1313 N N . ILE A 1 161 ? -3.856 -19.243 17.038 1.00 91.69 161 ILE A N 1
ATOM 1314 C CA . ILE A 1 161 ? -3.226 -20.318 17.804 1.00 91.69 161 ILE A CA 1
ATOM 1315 C C . ILE A 1 161 ? -2.549 -19.670 19.023 1.00 91.69 161 ILE A C 1
ATOM 1317 O O . ILE A 1 161 ? -1.769 -18.732 18.834 1.00 91.69 161 ILE A O 1
ATOM 1321 N N . PRO A 1 162 ? -2.881 -20.086 20.257 1.00 87.50 162 PRO A N 1
ATOM 1322 C CA . PRO A 1 162 ? -2.162 -19.632 21.439 1.00 87.50 162 PRO A CA 1
ATOM 1323 C C . PRO A 1 162 ? -0.679 -19.993 21.310 1.00 87.50 162 PRO A C 1
ATOM 1325 O O . PRO A 1 162 ? -0.353 -21.134 21.000 1.00 87.50 162 PRO A O 1
ATOM 1328 N N . SER A 1 163 ? 0.204 -19.027 21.530 1.00 80.25 163 SER A N 1
ATOM 1329 C CA . SER A 1 163 ? 1.600 -19.306 21.859 1.00 80.25 163 SER A CA 1
ATOM 1330 C C . SER A 1 163 ? 1.695 -19.408 23.380 1.00 80.25 163 SER A C 1
ATOM 1332 O O . SER A 1 163 ? 1.260 -18.468 24.054 1.00 80.25 163 SER A O 1
ATOM 1334 N N . ASP A 1 164 ? 2.193 -20.540 23.878 1.00 68.19 164 ASP A N 1
ATOM 1335 C CA . ASP A 1 164 ? 2.506 -20.756 25.297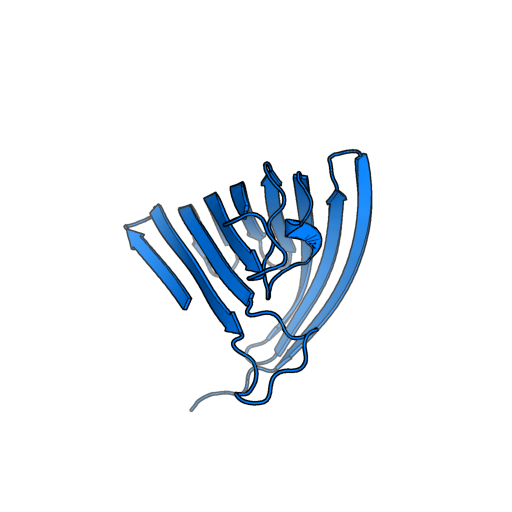 1.00 68.19 164 ASP A CA 1
ATOM 1336 C C . ASP A 1 164 ? 3.575 -19.776 25.809 1.00 68.19 164 ASP A C 1
ATOM 1338 O O . ASP A 1 164 ? 4.472 -19.400 25.013 1.00 68.19 164 ASP A O 1
#